Protein AF-A0A5E4JLD5-F1 (afdb_monomer)

Sequence (55 aa):
MLDIQQFQILAQLIGNMEISSQKLDKAYQDNDGEGFKKAKEEIMDIQDKISKIIK

Structure (mmCIF, N/CA/C/O backbone):
data_AF-A0A5E4JLD5-F1
#
_entry.id   AF-A0A5E4JLD5-F1
#
loop_
_atom_site.group_PDB
_atom_site.id
_atom_site.type_symbol
_atom_site.label_atom_id
_atom_site.label_alt_id
_atom_site.label_comp_id
_atom_site.label_asym_id
_atom_site.label_entity_id
_atom_site.label_seq_id
_atom_site.pdbx_PDB_ins_code
_atom_site.Cartn_x
_atom_site.Cartn_y
_atom_site.Cartn_z
_atom_site.occupancy
_atom_site.B_iso_or_equiv
_atom_site.auth_seq_id
_atom_site.auth_comp_id
_atom_site.auth_asym_id
_atom_site.auth_atom_id
_atom_site.pdbx_PDB_model_num
ATOM 1 N N . MET A 1 1 ? 11.536 -8.134 -21.732 1.00 81.25 1 MET A N 1
ATOM 2 C CA . MET A 1 1 ? 12.707 -8.076 -20.829 1.00 81.25 1 MET A CA 1
ATOM 3 C C . MET A 1 1 ? 12.655 -6.716 -20.173 1.00 81.25 1 MET A C 1
ATOM 5 O O . MET A 1 1 ? 12.490 -5.752 -20.907 1.00 81.25 1 MET A O 1
ATOM 9 N N . LEU A 1 2 ? 12.683 -6.658 -18.842 1.00 89.50 2 LEU A N 1
ATOM 10 C CA . LEU A 1 2 ? 12.598 -5.387 -18.127 1.00 89.50 2 LEU A CA 1
ATOM 11 C C . LEU A 1 2 ? 13.905 -4.608 -18.280 1.00 89.50 2 LEU A C 1
ATOM 13 O O . LEU A 1 2 ? 14.982 -5.206 -18.220 1.00 89.50 2 LEU A O 1
ATOM 17 N N . ASP A 1 3 ? 13.811 -3.298 -18.471 1.00 95.00 3 ASP A N 1
ATOM 18 C CA . ASP A 1 3 ? 14.974 -2.414 -18.446 1.00 95.00 3 ASP A CA 1
ATOM 19 C C . ASP A 1 3 ? 15.334 -1.970 -17.011 1.00 95.00 3 ASP A C 1
ATOM 21 O O . ASP A 1 3 ? 14.604 -2.207 -16.044 1.00 95.00 3 ASP A O 1
ATOM 25 N N . ILE A 1 4 ? 16.499 -1.332 -16.856 1.00 95.44 4 ILE A N 1
ATOM 26 C CA . ILE A 1 4 ? 17.003 -0.864 -15.553 1.00 95.44 4 ILE A CA 1
ATOM 27 C C . ILE A 1 4 ? 16.037 0.130 -14.891 1.00 95.44 4 ILE A C 1
ATOM 29 O O . ILE A 1 4 ? 15.872 0.099 -13.671 1.00 95.44 4 ILE A O 1
ATOM 33 N N . GLN A 1 5 ? 15.383 0.991 -15.671 1.00 95.94 5 GLN A N 1
ATOM 34 C CA . GLN A 1 5 ? 14.445 1.975 -15.143 1.00 95.94 5 GLN A CA 1
ATOM 35 C C . GLN A 1 5 ? 13.197 1.280 -14.587 1.00 95.94 5 GLN A C 1
ATOM 37 O O . GLN A 1 5 ? 12.743 1.601 -13.488 1.00 95.94 5 GLN A O 1
ATOM 42 N N . GLN A 1 6 ? 12.681 0.273 -15.290 1.00 96.38 6 GLN A N 1
ATOM 43 C CA . GLN A 1 6 ? 11.572 -0.551 -14.824 1.00 96.38 6 GLN A CA 1
ATOM 44 C C . GLN A 1 6 ? 11.928 -1.297 -13.532 1.00 96.38 6 GLN A C 1
ATOM 46 O O . GLN A 1 6 ? 11.111 -1.333 -12.612 1.00 96.38 6 GLN A O 1
ATOM 51 N N . PHE A 1 7 ? 13.153 -1.817 -13.398 1.00 97.44 7 PHE A N 1
ATOM 52 C CA . PHE A 1 7 ? 13.612 -2.424 -12.142 1.00 97.44 7 PHE A CA 1
ATOM 53 C C . PHE A 1 7 ? 13.664 -1.431 -10.974 1.00 97.44 7 PHE A C 1
ATOM 55 O O . PHE A 1 7 ? 13.250 -1.771 -9.866 1.00 97.44 7 PHE A O 1
ATOM 62 N N . GLN A 1 8 ? 14.131 -0.201 -11.205 1.00 97.19 8 GLN A N 1
ATOM 63 C CA . GLN A 1 8 ? 14.151 0.845 -10.175 1.00 97.19 8 GLN A CA 1
ATOM 64 C C . GLN A 1 8 ? 12.738 1.220 -9.717 1.00 97.19 8 GLN A C 1
ATOM 66 O O . GLN A 1 8 ? 12.486 1.330 -8.516 1.00 97.19 8 GLN A O 1
ATOM 71 N N . ILE A 1 9 ? 11.803 1.362 -10.661 1.00 97.69 9 ILE A N 1
ATOM 72 C CA . ILE A 1 9 ? 10.399 1.647 -10.349 1.00 97.69 9 ILE A CA 1
ATOM 73 C C . ILE A 1 9 ? 9.792 0.494 -9.541 1.00 97.69 9 ILE A C 1
ATOM 75 O O . ILE A 1 9 ? 9.128 0.739 -8.536 1.00 97.69 9 ILE A O 1
ATOM 79 N N . LEU A 1 10 ? 10.050 -0.761 -9.923 1.00 98.00 10 LEU A N 1
ATOM 80 C CA . LEU A 1 10 ? 9.584 -1.927 -9.168 1.00 98.00 10 LEU A CA 1
ATOM 81 C C . LEU A 1 10 ? 10.133 -1.945 -7.739 1.00 98.00 10 LEU A C 1
ATOM 83 O O . LEU A 1 10 ? 9.367 -2.170 -6.806 1.00 98.00 10 LEU A O 1
ATOM 87 N N . ALA A 1 11 ? 11.423 -1.657 -7.546 1.00 97.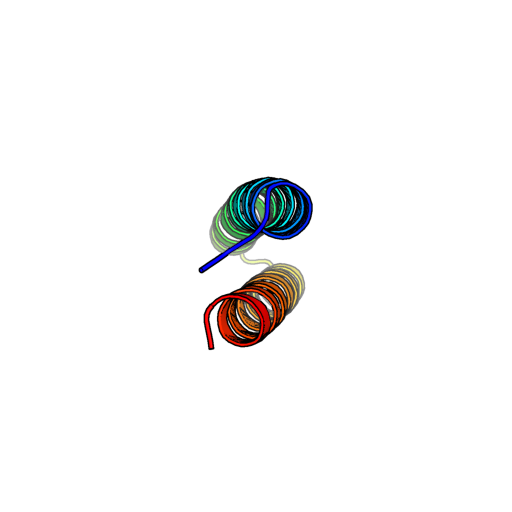56 11 ALA A N 1
ATOM 88 C CA . ALA A 1 11 ? 12.022 -1.584 -6.214 1.0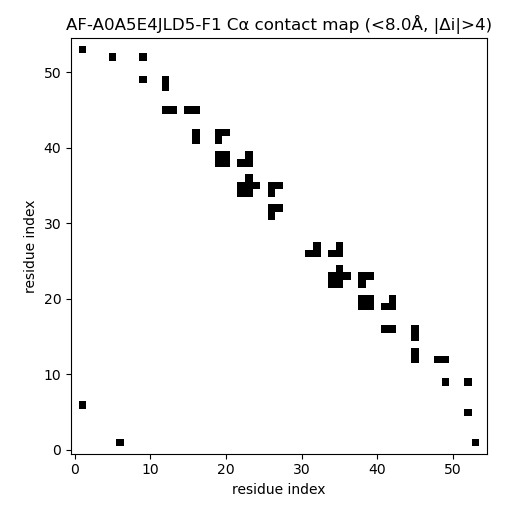0 97.56 11 ALA A CA 1
ATOM 89 C C . ALA A 1 11 ? 11.355 -0.505 -5.343 1.00 97.56 11 ALA A C 1
ATOM 91 O O . ALA A 1 11 ? 11.039 -0.756 -4.180 1.00 97.56 11 ALA A O 1
ATOM 92 N N . GLN A 1 12 ? 11.069 0.670 -5.915 1.00 98.19 12 GLN A N 1
ATOM 93 C CA . GLN A 1 12 ? 10.347 1.734 -5.217 1.00 98.19 12 GLN A CA 1
ATOM 94 C C . GLN A 1 12 ? 8.912 1.318 -4.860 1.00 98.19 12 GLN A C 1
ATOM 96 O O . GLN A 1 12 ? 8.453 1.573 -3.748 1.00 98.19 12 GLN A O 1
ATOM 101 N N . LEU A 1 1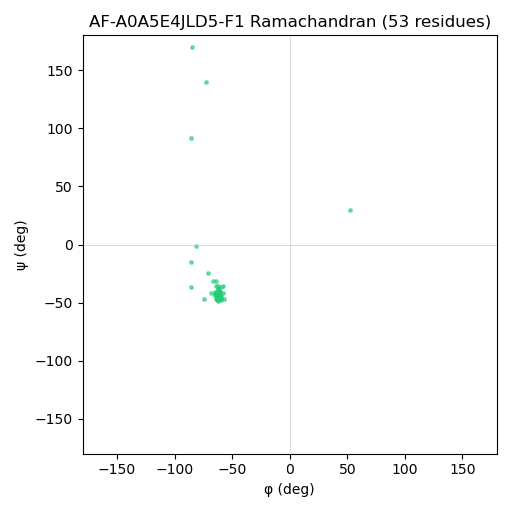3 ? 8.197 0.668 -5.783 1.00 98.38 13 LEU A N 1
ATOM 102 C CA . LEU A 1 13 ? 6.837 0.183 -5.544 1.00 98.38 13 LEU A CA 1
ATOM 103 C C . LEU A 1 13 ? 6.805 -0.877 -4.438 1.00 98.38 13 LEU A C 1
ATOM 105 O O . LEU A 1 13 ? 5.939 -0.814 -3.571 1.00 98.38 13 LEU A O 1
ATOM 109 N N . ILE A 1 14 ? 7.769 -1.800 -4.420 1.00 97.56 14 ILE A N 1
ATOM 110 C CA . ILE A 1 14 ? 7.898 -2.811 -3.362 1.00 97.56 14 ILE A CA 1
ATO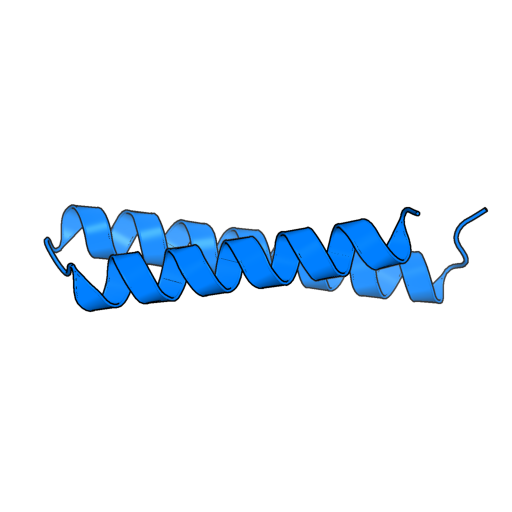M 111 C C . ILE A 1 14 ? 8.146 -2.144 -2.002 1.00 97.56 14 ILE A C 1
ATOM 113 O O . ILE A 1 14 ? 7.448 -2.464 -1.042 1.00 97.56 14 ILE A O 1
ATOM 117 N N . GLY A 1 15 ? 9.056 -1.168 -1.924 1.00 98.31 15 GLY A N 1
ATOM 118 C CA . GLY A 1 15 ? 9.290 -0.417 -0.684 1.00 98.31 15 GLY A CA 1
ATOM 119 C C . GLY A 1 15 ? 8.043 0.332 -0.197 1.00 98.31 15 GLY A C 1
ATOM 120 O O . GLY A 1 15 ? 7.709 0.298 0.985 1.00 98.31 15 GLY A O 1
ATOM 121 N N . ASN A 1 16 ? 7.290 0.949 -1.111 1.00 98.25 16 ASN A N 1
ATOM 122 C CA . ASN A 1 16 ? 6.020 1.590 -0.765 1.00 98.25 16 ASN A CA 1
ATOM 123 C C . ASN A 1 16 ? 4.978 0.576 -0.263 1.00 98.25 16 ASN A C 1
ATOM 125 O O . ASN A 1 16 ? 4.213 0.896 0.644 1.00 98.25 16 ASN A O 1
ATOM 129 N N . MET A 1 17 ? 4.953 -0.640 -0.822 1.00 98.19 17 MET A N 1
ATOM 130 C CA . MET A 1 17 ? 4.039 -1.698 -0.385 1.00 98.19 17 MET A CA 1
ATOM 131 C C . MET A 1 17 ? 4.338 -2.134 1.047 1.00 98.19 17 MET A C 1
ATOM 133 O O . MET A 1 17 ? 3.409 -2.316 1.828 1.00 98.19 17 MET A O 1
ATOM 137 N N . GLU A 1 18 ? 5.617 -2.255 1.405 1.00 98.38 18 GLU A N 1
ATOM 138 C CA . GLU A 1 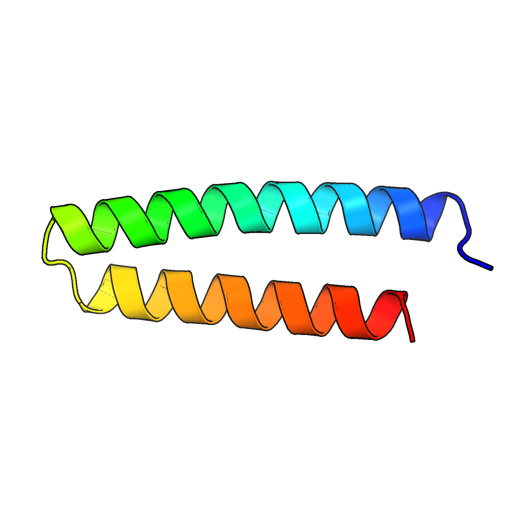18 ? 6.038 -2.581 2.769 1.00 98.38 18 GLU A CA 1
ATOM 139 C C . GLU A 1 18 ? 5.572 -1.510 3.766 1.00 98.38 18 GLU A C 1
ATOM 141 O O . GLU A 1 18 ? 4.969 -1.835 4.790 1.00 98.38 18 GLU A O 1
ATOM 146 N N . ILE A 1 19 ? 5.738 -0.228 3.425 1.00 98.44 19 ILE A N 1
ATOM 147 C CA . ILE A 1 19 ? 5.251 0.894 4.242 1.00 98.44 19 ILE A CA 1
ATOM 148 C C . ILE A 1 19 ? 3.724 0.841 4.399 1.00 98.44 19 ILE A C 1
ATOM 150 O O . ILE A 1 19 ? 3.209 0.994 5.508 1.00 98.44 19 ILE A O 1
ATOM 154 N N . SER A 1 20 ? 2.973 0.629 3.314 1.00 98.44 20 SER A N 1
ATOM 155 C CA . SER A 1 20 ? 1.510 0.538 3.391 1.00 98.44 20 SER A CA 1
ATOM 156 C C . SER A 1 20 ? 1.047 -0.706 4.159 1.00 98.44 20 SER A C 1
ATOM 158 O O . SER A 1 20 ? 0.052 -0.625 4.876 1.00 98.44 20 SER A O 1
ATOM 160 N N . SER A 1 21 ? 1.789 -1.817 4.110 1.00 98.50 21 SER A N 1
ATOM 161 C CA . SER A 1 21 ? 1.525 -2.997 4.947 1.00 98.50 21 SER A CA 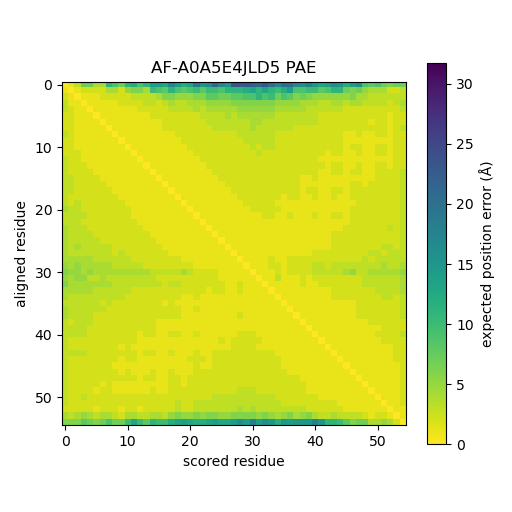1
ATOM 162 C C . SER A 1 21 ? 1.714 -2.687 6.432 1.00 98.50 21 SER A C 1
ATOM 164 O O . SER A 1 21 ? 0.848 -3.011 7.237 1.00 98.50 21 SER A O 1
ATOM 166 N N . GLN A 1 22 ? 2.783 -1.974 6.800 1.00 98.62 22 GLN A N 1
ATOM 167 C CA . GLN A 1 22 ? 3.003 -1.540 8.185 1.00 98.62 22 GLN A CA 1
ATOM 168 C C . GLN A 1 22 ? 1.886 -0.608 8.682 1.00 98.62 22 GLN A C 1
ATOM 170 O O . GLN A 1 22 ? 1.442 -0.722 9.825 1.00 98.62 22 GLN A O 1
ATOM 175 N N . LYS A 1 23 ? 1.396 0.305 7.828 1.00 98.56 23 LYS A N 1
ATOM 176 C CA . LYS A 1 23 ? 0.231 1.148 8.154 1.00 98.56 23 LYS A CA 1
ATOM 177 C C . LYS A 1 23 ? -1.032 0.315 8.365 1.00 98.56 23 LYS A C 1
ATOM 179 O O . LYS A 1 23 ? -1.795 0.620 9.275 1.00 98.56 23 LYS A O 1
ATOM 184 N N . LEU A 1 24 ? -1.256 -0.699 7.529 1.00 98.62 24 LEU A N 1
ATOM 185 C CA . LEU A 1 24 ? -2.412 -1.586 7.626 1.00 98.62 24 LEU A CA 1
ATOM 186 C C . LEU A 1 24 ? -2.398 -2.361 8.950 1.00 98.62 24 LEU A C 1
ATOM 188 O O . LEU A 1 24 ? -3.405 -2.368 9.657 1.00 98.62 24 LEU A O 1
ATOM 192 N N . ASP A 1 25 ? -1.250 -2.937 9.311 1.00 98.62 25 ASP A N 1
ATOM 193 C CA . ASP A 1 25 ? -1.072 -3.667 10.569 1.00 98.62 25 ASP A CA 1
ATOM 194 C C . ASP A 1 25 ? -1.281 -2.757 11.780 1.00 98.62 25 ASP A C 1
ATOM 196 O O . ASP A 1 25 ? -1.987 -3.120 12.721 1.00 98.62 25 ASP A O 1
ATOM 200 N N . LYS A 1 26 ? -0.725 -1.542 11.740 1.00 98.62 26 LYS A N 1
ATOM 201 C CA . LYS A 1 26 ? -0.935 -0.551 12.795 1.00 98.62 26 LYS A CA 1
ATOM 202 C C . LYS A 1 26 ? -2.407 -0.154 12.918 1.00 98.62 26 LYS A C 1
ATOM 204 O O . LYS A 1 26 ? -2.944 -0.164 14.017 1.00 98.62 26 LYS A O 1
ATOM 209 N N . ALA A 1 27 ? -3.077 0.149 11.807 1.00 98.56 27 ALA A N 1
ATOM 210 C CA . ALA A 1 27 ? -4.490 0.514 11.822 1.00 98.56 27 ALA A CA 1
ATOM 211 C C . ALA A 1 27 ? -5.375 -0.626 12.354 1.00 98.56 27 ALA A C 1
ATOM 213 O O . ALA A 1 27 ? -6.330 -0.380 13.086 1.00 98.56 27 ALA A O 1
ATOM 214 N N . TYR A 1 28 ? -5.025 -1.881 12.050 1.00 98.25 28 TYR A N 1
ATOM 215 C CA . TYR A 1 28 ? -5.678 -3.048 12.639 1.00 98.25 28 TYR A CA 1
ATOM 216 C C . TYR A 1 28 ? -5.477 -3.110 14.161 1.00 98.25 28 TYR A C 1
ATOM 218 O O . TYR A 1 28 ? -6.446 -3.293 14.896 1.00 98.25 28 TYR A O 1
ATOM 226 N N . GLN A 1 29 ? -4.244 -2.916 14.644 1.00 98.62 29 GLN A N 1
ATOM 227 C CA . GLN A 1 29 ? -3.932 -2.887 16.080 1.00 98.62 29 GLN A CA 1
ATOM 228 C C . GLN A 1 29 ? -4.652 -1.747 16.816 1.00 98.62 29 GLN A C 1
ATOM 230 O O . GLN A 1 29 ? -5.136 -1.944 17.931 1.00 98.62 29 GLN A O 1
ATOM 235 N N . ASP A 1 30 ? -4.774 -0.586 16.173 1.00 98.50 30 ASP A N 1
ATOM 236 C CA . ASP A 1 30 ? -5.400 0.616 16.730 1.00 98.50 30 ASP A CA 1
ATOM 237 C C . ASP A 1 30 ? -6.946 0.595 16.623 1.00 98.50 30 ASP A C 1
ATOM 239 O O . ASP A 1 30 ? -7.607 1.518 17.095 1.00 98.50 30 ASP A O 1
ATOM 243 N N . ASN A 1 31 ? -7.547 -0.452 16.031 1.00 97.75 31 ASN A N 1
ATOM 244 C CA . ASN A 1 31 ? -8.969 -0.507 15.641 1.00 97.75 31 ASN A CA 1
ATOM 245 C C . ASN A 1 31 ? -9.416 0.688 14.767 1.00 97.75 31 ASN A C 1
ATOM 247 O O . ASN A 1 31 ? -10.583 1.090 14.780 1.00 97.75 31 ASN A O 1
ATOM 251 N N . ASP A 1 32 ? -8.497 1.246 13.980 1.00 98.50 32 ASP A N 1
ATOM 252 C CA . ASP A 1 32 ? -8.755 2.330 13.036 1.00 98.50 32 ASP A CA 1
ATOM 253 C C . ASP A 1 32 ? -9.241 1.763 11.693 1.00 98.50 32 ASP A C 1
ATOM 255 O O . ASP A 1 32 ? -8.465 1.431 10.791 1.00 98.50 32 ASP A O 1
ATOM 259 N N . GLY A 1 33 ? -10.563 1.648 11.548 1.00 98.06 33 GLY A N 1
ATOM 260 C CA . GLY A 1 33 ? -11.181 1.123 10.329 1.00 98.06 33 GLY A CA 1
ATOM 261 C C . GLY A 1 33 ? -10.945 1.984 9.080 1.00 98.06 33 GLY A C 1
ATOM 262 O O . GLY A 1 33 ? -10.855 1.443 7.974 1.00 98.06 33 GLY A O 1
ATOM 263 N N . GLU A 1 34 ? -10.825 3.308 9.228 1.00 98.38 34 GLU A N 1
ATOM 264 C CA . GLU A 1 34 ? -10.582 4.213 8.098 1.00 98.38 34 GLU A CA 1
ATOM 265 C C . GLU A 1 34 ? -9.131 4.100 7.623 1.00 98.38 34 GLU A C 1
ATOM 267 O O . GLU A 1 34 ? -8.884 3.907 6.426 1.00 98.38 34 GLU A O 1
ATOM 272 N N . GLY A 1 35 ? -8.181 4.120 8.563 1.00 98.38 35 GLY A N 1
ATOM 273 C CA . GLY A 1 35 ? -6.769 3.876 8.290 1.00 98.38 35 GLY A CA 1
ATOM 274 C C . GLY A 1 35 ? -6.536 2.511 7.648 1.00 98.38 35 GLY A C 1
ATOM 275 O O . GLY A 1 35 ? -5.804 2.413 6.660 1.00 98.38 35 GLY A O 1
ATOM 276 N N . PHE A 1 36 ? -7.228 1.473 8.128 1.00 98.56 36 PHE A N 1
ATOM 277 C CA . PHE A 1 36 ? -7.137 0.128 7.564 1.00 98.56 36 PHE A CA 1
ATOM 278 C C . PHE A 1 36 ? -7.613 0.097 6.110 1.00 98.56 36 PHE A C 1
ATOM 280 O O . PHE A 1 36 ? -6.916 -0.415 5.229 1.00 98.56 36 PHE A O 1
ATOM 287 N N . LYS A 1 37 ? -8.787 0.679 5.830 1.00 98.56 37 LYS A N 1
ATOM 288 C CA . LYS A 1 37 ? -9.336 0.742 4.470 1.00 98.56 37 LYS A CA 1
ATOM 289 C C . LYS A 1 37 ? -8.389 1.487 3.529 1.00 98.56 37 LYS A C 1
ATOM 291 O O . LYS A 1 37 ? -8.103 0.990 2.442 1.00 98.56 37 LYS A O 1
ATOM 296 N N . LYS A 1 38 ? -7.871 2.638 3.959 1.00 98.50 38 LYS A N 1
ATOM 297 C CA . LYS A 1 38 ? -6.965 3.459 3.154 1.00 98.50 38 LYS A CA 1
ATOM 298 C C . LYS A 1 38 ? -5.652 2.737 2.854 1.00 98.50 38 LYS A C 1
ATOM 300 O O . LYS A 1 38 ? -5.229 2.698 1.703 1.00 98.50 38 LYS A O 1
ATOM 305 N N . ALA A 1 39 ? -5.029 2.121 3.858 1.00 98.50 39 ALA A N 1
ATOM 306 C CA . ALA A 1 39 ? -3.796 1.359 3.669 1.00 98.50 39 ALA A CA 1
ATOM 307 C C . ALA A 1 39 ? -4.004 0.158 2.729 1.00 98.50 39 ALA A C 1
ATOM 309 O O . ALA A 1 39 ? -3.162 -0.117 1.875 1.00 98.50 39 ALA A O 1
ATOM 310 N N . LYS A 1 40 ? -5.158 -0.516 2.820 1.00 98.50 40 LYS A N 1
ATOM 311 C CA . LYS A 1 40 ? -5.531 -1.590 1.893 1.00 98.50 40 LYS A CA 1
ATOM 312 C C . LYS A 1 40 ? -5.645 -1.089 0.450 1.00 98.50 40 LYS A C 1
ATOM 314 O O . LYS A 1 40 ? -5.142 -1.745 -0.459 1.00 98.50 40 LYS A O 1
ATOM 319 N N . GLU A 1 41 ? -6.300 0.050 0.232 1.00 98.62 41 GLU A N 1
ATOM 320 C CA . GLU A 1 41 ? -6.430 0.660 -1.098 1.00 98.62 41 GLU A CA 1
ATOM 321 C C . GLU A 1 41 ? -5.063 1.068 -1.672 1.00 98.62 41 GLU A C 1
ATOM 323 O O . GLU A 1 41 ? -4.798 0.795 -2.843 1.00 98.62 41 GLU A O 1
ATOM 328 N N . GLU A 1 42 ? -4.164 1.624 -0.848 1.00 98.44 42 GLU A N 1
ATOM 329 C CA . GLU A 1 42 ? -2.774 1.911 -1.241 1.00 98.44 42 GLU A CA 1
ATOM 330 C C . GLU A 1 42 ? -2.047 0.638 -1.717 1.00 98.44 42 GLU A C 1
ATOM 332 O O . GLU A 1 42 ? -1.428 0.644 -2.781 1.00 98.44 42 GLU A O 1
ATOM 337 N N . ILE A 1 43 ? -2.154 -0.476 -0.978 1.00 98.62 43 ILE A N 1
ATOM 338 C CA . ILE A 1 43 ? -1.536 -1.759 -1.365 1.00 98.62 43 ILE A CA 1
ATOM 339 C C . ILE A 1 43 ? -2.083 -2.247 -2.713 1.00 98.62 43 ILE A C 1
ATOM 341 O O . ILE A 1 43 ? -1.306 -2.664 -3.574 1.00 98.62 43 ILE A O 1
ATOM 345 N N . MET A 1 44 ? -3.402 -2.181 -2.917 1.00 98.50 44 MET A N 1
ATOM 346 C CA . MET A 1 44 ? -4.037 -2.619 -4.165 1.00 98.50 44 MET A CA 1
ATOM 347 C C . MET A 1 44 ? -3.595 -1.780 -5.372 1.00 98.50 44 MET A C 1
ATOM 349 O O . MET A 1 44 ? -3.310 -2.338 -6.432 1.00 98.50 44 MET A O 1
ATOM 353 N N . ASP A 1 45 ? -3.484 -0.459 -5.220 1.00 98.44 45 ASP A N 1
AT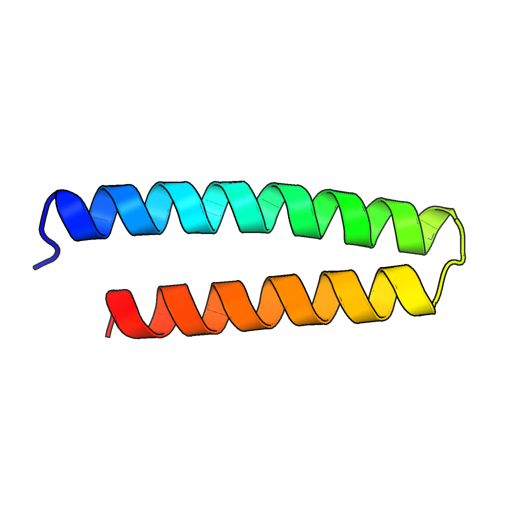OM 354 C CA . ASP A 1 45 ? -2.975 0.431 -6.272 1.00 98.44 45 ASP A CA 1
ATOM 355 C C . ASP A 1 45 ? -1.512 0.114 -6.627 1.00 98.44 45 ASP A C 1
ATOM 357 O O . ASP A 1 45 ? -1.139 0.054 -7.801 1.00 98.44 45 ASP A O 1
ATOM 361 N N . ILE A 1 46 ? -0.675 -0.175 -5.627 1.00 98.50 46 ILE A N 1
ATOM 362 C CA . ILE A 1 46 ? 0.715 -0.579 -5.864 1.00 98.50 46 ILE A CA 1
ATOM 363 C C . ILE A 1 46 ? 0.776 -1.928 -6.598 1.00 98.50 46 ILE A C 1
ATOM 365 O O . ILE A 1 46 ? 1.557 -2.073 -7.540 1.00 98.50 46 ILE A O 1
ATOM 369 N N . GLN A 1 47 ? -0.057 -2.904 -6.221 1.00 97.94 47 GLN A N 1
ATOM 370 C CA . GLN A 1 47 ? -0.147 -4.197 -6.914 1.00 97.94 47 GLN A CA 1
ATOM 371 C C . GLN A 1 47 ? -0.562 -4.042 -8.384 1.00 97.94 47 GLN A C 1
ATOM 373 O O . GLN A 1 47 ? 0.006 -4.709 -9.256 1.00 97.94 47 GLN A O 1
ATOM 378 N N . ASP A 1 48 ? -1.509 -3.150 -8.682 1.00 98.06 48 ASP A N 1
ATOM 379 C CA . ASP A 1 48 ? -1.915 -2.841 -10.056 1.00 98.06 48 ASP A CA 1
ATOM 380 C C . ASP A 1 48 ? -0.773 -2.184 -10.850 1.00 98.06 48 ASP A C 1
ATOM 382 O O . ASP A 1 48 ? -0.470 -2.595 -11.974 1.00 98.06 48 ASP A O 1
ATOM 386 N N . LYS A 1 49 ? -0.057 -1.228 -10.244 1.00 97.75 49 LYS A N 1
ATOM 387 C CA . LYS A 1 49 ? 1.126 -0.592 -10.851 1.00 97.75 49 LYS A CA 1
ATOM 388 C C . LYS A 1 49 ? 2.239 -1.594 -11.151 1.00 97.75 49 LYS A C 1
ATOM 390 O O . LYS A 1 49 ? 2.781 -1.570 -12.252 1.00 97.75 49 LYS A O 1
ATOM 395 N N . ILE A 1 50 ? 2.548 -2.497 -10.218 1.00 97.12 50 ILE A N 1
ATOM 396 C CA . ILE A 1 50 ? 3.516 -3.583 -10.442 1.00 97.12 50 ILE A CA 1
ATOM 397 C C . ILE A 1 50 ? 3.048 -4.462 -11.603 1.00 97.12 50 ILE A C 1
ATOM 399 O O . ILE A 1 50 ? 3.820 -4.716 -12.526 1.00 97.12 50 ILE A O 1
ATOM 403 N N . SER A 1 51 ? 1.772 -4.862 -11.600 1.00 96.31 51 SER A N 1
ATOM 404 C CA . SER A 1 51 ? 1.182 -5.712 -12.641 1.00 96.31 51 SER A CA 1
ATOM 405 C C . SER A 1 51 ? 1.293 -5.099 -14.038 1.00 96.31 51 SER A C 1
ATOM 407 O O . SER A 1 51 ? 1.502 -5.825 -15.002 1.00 96.31 51 SER A O 1
ATOM 409 N N . LYS A 1 52 ? 1.181 -3.773 -14.160 1.00 95.75 52 LYS A N 1
ATOM 410 C CA . LYS A 1 52 ? 1.340 -3.042 -15.428 1.00 95.75 52 LYS A CA 1
ATOM 411 C C . LYS A 1 52 ? 2.779 -2.985 -15.938 1.00 95.75 52 LYS A C 1
ATOM 413 O O . LYS A 1 52 ? 2.968 -2.788 -17.130 1.00 95.75 52 LYS A O 1
ATOM 418 N N . ILE A 1 53 ? 3.773 -3.119 -15.061 1.00 95.25 53 ILE A N 1
ATOM 419 C CA . ILE A 1 53 ? 5.193 -3.114 -15.445 1.00 95.25 53 ILE A CA 1
ATOM 420 C C . ILE A 1 53 ? 5.650 -4.516 -15.858 1.00 95.25 53 ILE A C 1
ATOM 422 O O . ILE A 1 53 ? 6.468 -4.649 -16.761 1.00 95.25 53 ILE A O 1
ATOM 426 N N . ILE A 1 54 ? 5.146 -5.556 -15.185 1.00 92.62 54 ILE A N 1
ATOM 427 C CA . ILE A 1 54 ? 5.552 -6.947 -15.441 1.00 92.62 54 ILE A CA 1
ATOM 428 C C . ILE A 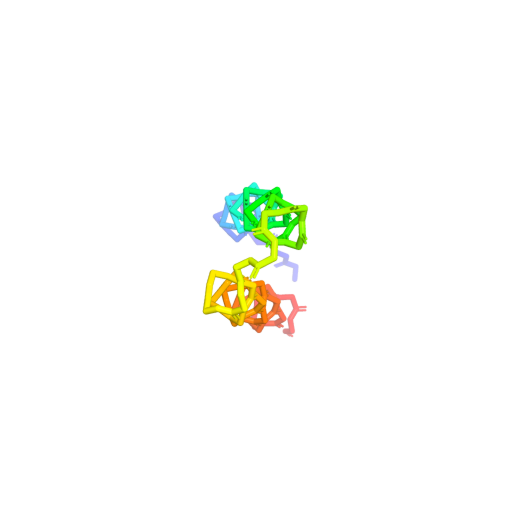1 54 ? 4.768 -7.631 -16.574 1.00 92.62 54 ILE A C 1
ATOM 430 O O . ILE A 1 54 ? 5.189 -8.700 -17.015 1.00 92.62 54 ILE A O 1
ATOM 434 N N . LYS A 1 55 ? 3.631 -7.063 -16.998 1.00 84.12 55 LYS A N 1
ATOM 435 C CA . LYS A 1 55 ? 2.862 -7.506 -18.174 1.00 84.12 55 LYS A CA 1
ATOM 436 C C . LYS A 1 55 ? 3.466 -6.954 -19.456 1.00 84.12 55 LYS A C 1
ATOM 438 O O . LYS A 1 55 ? 3.519 -7.734 -20.430 1.00 84.12 55 LYS A O 1
#

Radius of gyration: 13.09 Å; Cα contacts (8 Å, |Δi|>4): 35; chains: 1; bounding box: 28×12×38 Å

Foldseek 3Di:
DADPVLVVVLVVLVVQLVVLVVQLVVCVVVVPPVSNVVSVVSNVVSVVVNVVSVD

Mean predicted aligned error: 2.34 Å

Solvent-accessible surface area (backbone atoms only — not comparable to full-atom values): 2992 Å² total; per-residue (Å²): 132,86,50,73,67,56,51,53,51,47,54,52,45,52,54,51,38,53,53,27,49,54,45,24,53,48,16,58,75,70,69,33,66,65,51,27,52,51,23,49,52,52,36,53,53,44,52,52,54,50,50,67,71,78,106

pLDDT: mean 97.1, std 3.24, range [81.25, 98.62]

Nearest PDB structures (foldseek):
  8ftm-assembly2_B  TM=9.128E-01  e=4.585E-01  Thermochaetoides thermophila DSM 1495
  6cnn-assembly1_A  TM=9.365E-01  e=7.709E-01  Homo sapiens
  4b6x-assembly1_A  TM=9.422E-01  e=2.482E+00  Pseudomonas syringae pv. pisi
  2iji-assembly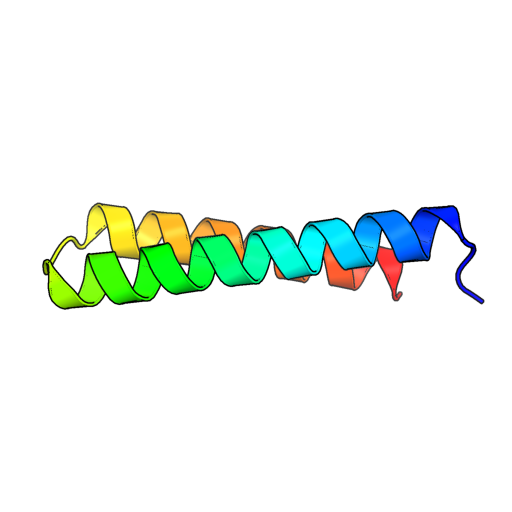1_A-2  TM=8.517E-01  e=2.826E+00  Escherichia coli
  6zw4-assembly1_E  TM=6.393E-01  e=3.016E+00  Nostoc punctiforme

Secondary structure (DSSP, 8-state):
---HHHHHHHHHHHHHHHHHHHHHHHHHHTT-HHHHHHHHHHHHHHHHHHHHHH-